Protein AF-A0A966T2W9-F1 (afdb_monomer_lite)

pLDDT: mean 91.11, std 9.58, range [59.75, 98.56]

Structure (mmCIF, N/CA/C/O backbone):
data_AF-A0A966T2W9-F1
#
_entry.id   AF-A0A966T2W9-F1
#
loop_
_atom_site.group_PDB
_atom_site.id
_a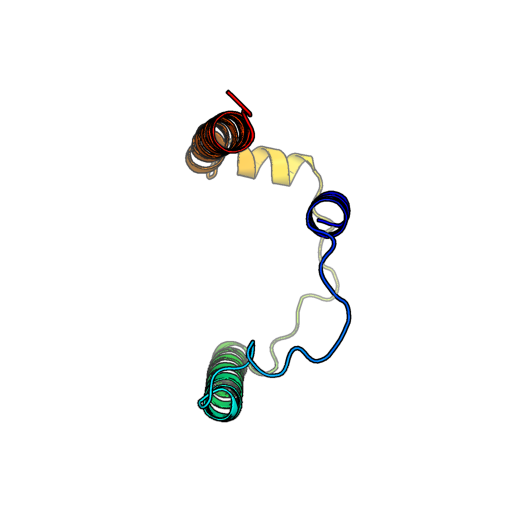tom_site.type_symbol
_atom_site.label_atom_id
_atom_site.label_alt_id
_atom_site.label_comp_id
_atom_site.label_asym_id
_atom_site.label_entity_id
_atom_site.label_seq_id
_atom_site.pdbx_PDB_ins_code
_atom_site.Cartn_x
_atom_site.Cartn_y
_atom_site.Cartn_z
_atom_site.occupancy
_atom_site.B_iso_or_equiv
_atom_site.auth_seq_id
_atom_site.auth_comp_id
_atom_site.auth_asym_id
_atom_site.auth_atom_id
_atom_site.pdbx_PDB_model_num
ATOM 1 N N . PHE A 1 1 ? -1.056 -8.283 15.890 1.00 79.88 1 PHE A N 1
ATOM 2 C CA . PHE A 1 1 ? -2.390 -8.824 15.550 1.00 79.88 1 PHE A CA 1
ATOM 3 C C . PHE A 1 1 ? -2.869 -9.857 16.574 1.00 79.88 1 PHE A C 1
ATOM 5 O O . PHE A 1 1 ? -3.856 -9.582 17.240 1.00 79.88 1 PHE A O 1
ATOM 12 N N . LEU A 1 2 ? -2.140 -10.964 16.795 1.00 88.69 2 LEU A N 1
ATOM 13 C CA . LEU A 1 2 ? -2.544 -12.038 17.727 1.00 88.69 2 LEU A CA 1
ATOM 14 C C . LEU A 1 2 ? -2.864 -11.566 19.158 1.00 88.69 2 LEU A C 1
ATOM 16 O O . LEU A 1 2 ? -3.902 -11.928 19.702 1.00 88.69 2 LEU A O 1
ATOM 20 N N . PHE A 1 3 ? -2.022 -10.710 19.749 1.00 89.00 3 PHE A N 1
ATOM 21 C CA . PHE A 1 3 ? -2.288 -10.145 21.079 1.00 89.00 3 PHE A CA 1
ATOM 22 C C . PHE A 1 3 ? -3.638 -9.413 21.149 1.00 89.00 3 PHE A C 1
ATOM 24 O O . PHE A 1 3 ? -4.386 -9.608 22.101 1.00 89.00 3 PHE A O 1
ATOM 31 N N . GLY A 1 4 ? -3.993 -8.636 20.119 1.00 86.38 4 GLY A N 1
ATOM 32 C CA . GLY A 1 4 ? -5.270 -7.916 20.058 1.00 86.38 4 GLY A CA 1
ATOM 33 C C . GLY A 1 4 ? -6.481 -8.851 19.968 1.00 86.38 4 GLY A C 1
ATOM 34 O O . GLY A 1 4 ? -7.466 -8.661 20.680 1.00 86.38 4 GLY A O 1
ATOM 35 N N . THR A 1 5 ? -6.397 -9.912 19.162 1.00 88.25 5 THR A N 1
ATOM 36 C CA . THR A 1 5 ? -7.468 -10.923 19.077 1.00 88.25 5 THR A CA 1
ATOM 37 C C . THR A 1 5 ? -7.593 -11.755 20.361 1.00 88.25 5 THR A C 1
ATOM 39 O O . THR A 1 5 ? -8.689 -12.183 20.714 1.00 88.25 5 THR A O 1
ATOM 42 N N . MET A 1 6 ? -6.490 -11.959 21.095 1.00 90.81 6 MET A N 1
ATOM 43 C CA . MET A 1 6 ? -6.493 -12.647 22.394 1.00 90.81 6 MET A CA 1
ATOM 44 C C . MET A 1 6 ? -7.091 -11.780 23.512 1.00 90.81 6 MET A C 1
ATOM 46 O O . MET A 1 6 ? -7.897 -12.280 24.293 1.00 90.81 6 MET A O 1
ATOM 50 N N . LEU A 1 7 ? -6.760 -10.484 23.555 1.00 88.94 7 LEU A N 1
ATOM 51 C CA . LEU A 1 7 ? -7.334 -9.510 24.497 1.00 88.94 7 LEU A CA 1
ATOM 52 C C . LEU A 1 7 ? -8.855 -9.368 24.338 1.00 88.94 7 LEU A C 1
ATOM 54 O O . LEU A 1 7 ? -9.570 -9.234 25.325 1.00 88.94 7 LEU A O 1
ATOM 58 N N . THR A 1 8 ? -9.350 -9.435 23.100 1.00 86.06 8 THR A N 1
ATOM 59 C CA . THR A 1 8 ? -10.785 -9.336 22.776 1.00 86.06 8 THR A CA 1
ATOM 60 C C . THR A 1 8 ? -11.532 -10.666 22.889 1.00 86.06 8 THR A C 1
ATOM 62 O O . THR A 1 8 ? -12.754 -10.681 22.760 1.00 86.06 8 THR A O 1
ATOM 65 N N . ARG A 1 9 ? -10.821 -11.781 23.139 1.00 78.69 9 ARG A N 1
ATOM 66 C CA . ARG A 1 9 ? -11.364 -13.151 23.149 1.00 78.69 9 ARG A CA 1
ATOM 67 C C . ARG A 1 9 ? -12.301 -13.385 21.953 1.00 78.69 9 ARG A C 1
ATOM 69 O O . ARG A 1 9 ? -13.440 -13.823 22.124 1.00 78.69 9 ARG A O 1
ATOM 76 N N . ALA A 1 10 ? -11.825 -13.059 20.749 1.00 76.62 10 ALA A N 1
ATOM 77 C CA . ALA A 1 10 ? -12.607 -13.218 19.526 1.00 76.62 10 ALA A CA 1
ATOM 78 C C . ALA A 1 10 ? -13.119 -14.666 19.420 1.00 76.62 10 ALA A C 1
ATOM 80 O O . ALA A 1 10 ? -12.329 -15.615 19.472 1.00 76.62 10 ALA A O 1
ATOM 81 N N . ARG A 1 11 ? -14.444 -14.850 19.347 1.00 69.94 11 ARG A N 1
ATOM 82 C CA . ARG A 1 11 ? -15.041 -16.186 19.273 1.00 69.94 11 ARG A CA 1
ATOM 83 C C . ARG A 1 11 ? -14.703 -16.802 17.919 1.00 69.94 11 ARG A C 1
ATOM 85 O O . ARG A 1 11 ? -14.891 -16.185 16.878 1.00 69.94 11 ARG A O 1
ATOM 92 N N . ILE A 1 12 ? -14.202 -18.033 17.938 1.00 69.19 12 ILE A N 1
ATOM 93 C CA . ILE A 1 12 ? -13.896 -18.791 16.725 1.00 69.19 12 ILE A CA 1
ATOM 94 C C . ILE A 1 12 ? -15.133 -19.632 16.395 1.00 69.19 12 ILE A C 1
ATOM 96 O O . ILE A 1 12 ? -15.413 -20.617 17.076 1.00 69.19 12 ILE A O 1
ATOM 100 N N . GLY A 1 13 ? -15.907 -19.215 15.391 1.00 66.81 13 GLY A N 1
ATOM 101 C CA . GLY A 1 13 ? -17.113 -19.918 14.944 1.00 66.81 13 GLY A CA 1
ATOM 102 C C . GLY A 1 13 ? -18.005 -19.067 14.035 1.00 66.81 13 GLY A C 1
ATOM 103 O O . GLY A 1 13 ? -17.782 -17.871 13.876 1.00 66.81 13 GLY A O 1
ATOM 104 N N . ALA A 1 14 ? -19.022 -19.686 13.430 1.00 59.75 14 ALA A N 1
ATOM 105 C CA . ALA A 1 14 ? -20.016 -18.982 12.622 1.00 59.75 14 ALA A CA 1
ATOM 106 C C . ALA A 1 14 ? -20.976 -18.194 13.529 1.00 59.75 14 ALA A C 1
ATOM 108 O O . ALA A 1 14 ? -21.994 -18.716 13.988 1.00 59.75 14 ALA A O 1
ATOM 109 N N . GLU A 1 15 ? -20.656 -16.935 13.809 1.00 64.25 15 GLU A N 1
ATOM 110 C CA . GLU A 1 15 ? -21.622 -16.010 14.398 1.00 64.25 15 GLU A CA 1
ATOM 111 C C . GLU A 1 15 ? -22.689 -15.686 13.350 1.00 64.25 15 GLU A C 1
ATOM 113 O O . GLU A 1 15 ? -22.404 -15.144 12.283 1.00 64.25 15 GLU A O 1
ATOM 118 N N . ARG A 1 16 ? -23.933 -16.088 13.646 1.00 62.50 16 ARG A N 1
ATOM 119 C CA . ARG A 1 16 ? -25.065 -16.096 12.700 1.00 62.50 16 ARG A CA 1
ATOM 120 C C . ARG A 1 16 ? -25.455 -14.713 12.168 1.00 62.50 16 ARG A C 1
ATOM 122 O O . ARG A 1 16 ? -26.254 -14.661 11.243 1.00 62.50 16 ARG A O 1
ATOM 129 N N . ASP A 1 17 ? -24.886 -13.642 12.715 1.00 66.88 17 ASP A N 1
ATOM 130 C CA . ASP A 1 17 ? -25.305 -12.260 12.460 1.00 66.88 17 ASP A CA 1
ATOM 131 C C . ASP A 1 17 ? -24.142 -11.307 12.120 1.00 66.88 17 ASP A C 1
ATOM 133 O O . ASP A 1 17 ? -24.300 -10.092 12.123 1.00 66.88 17 ASP A O 1
ATOM 137 N N . LEU A 1 18 ? -22.946 -11.838 11.823 1.00 71.56 18 LEU A N 1
ATOM 138 C CA . LEU A 1 18 ? -21.825 -11.011 11.347 1.00 71.56 18 LEU A CA 1
ATOM 139 C C . LEU A 1 18 ? -21.814 -10.817 9.829 1.00 71.56 18 LEU A C 1
ATOM 141 O O . LEU A 1 18 ? -21.089 -9.959 9.325 1.00 71.56 18 LEU A O 1
ATOM 145 N N . ASN A 1 19 ? -22.573 -11.625 9.084 1.00 73.81 19 ASN A N 1
ATOM 146 C CA . ASN A 1 19 ? -22.562 -11.552 7.631 1.00 73.81 19 ASN A CA 1
ATOM 147 C C . ASN A 1 19 ? -23.679 -10.646 7.115 1.00 73.81 19 ASN A C 1
ATOM 149 O O . ASN A 1 19 ? -24.843 -10.800 7.475 1.00 73.81 19 ASN A O 1
ATOM 153 N N . ASN A 1 20 ? -23.333 -9.733 6.213 1.00 82.19 20 ASN A N 1
ATOM 154 C CA . ASN A 1 20 ? -24.313 -8.875 5.561 1.00 82.19 20 ASN A CA 1
ATOM 155 C C . ASN A 1 20 ? -25.225 -9.717 4.643 1.00 82.19 20 ASN A C 1
ATOM 157 O O . ASN A 1 20 ? -24.742 -10.564 3.890 1.00 82.19 20 ASN A O 1
ATOM 161 N N . SER A 1 21 ? -26.533 -9.434 4.638 1.00 84.94 21 SER A N 1
ATOM 162 C CA . SER A 1 21 ? -27.517 -10.028 3.713 1.00 84.94 21 SER A CA 1
ATOM 163 C C . SER A 1 21 ? -27.074 -9.943 2.239 1.00 84.94 21 SER A C 1
ATOM 165 O O . SER A 1 21 ? -27.289 -10.869 1.450 1.00 84.94 21 SER A O 1
ATOM 167 N N . TYR A 1 22 ? -26.354 -8.872 1.886 1.00 88.38 22 TYR A N 1
ATOM 168 C CA . TYR A 1 22 ? -25.820 -8.626 0.545 1.00 88.38 22 TYR A CA 1
ATOM 169 C C . TYR A 1 22 ? -24.420 -9.201 0.285 1.00 88.38 22 TYR A C 1
ATOM 171 O O . TYR A 1 22 ? -23.849 -8.916 -0.764 1.00 88.38 22 TYR A O 1
ATOM 179 N N . TRP A 1 23 ? -23.845 -10.022 1.171 1.00 89.94 23 TRP A N 1
ATOM 180 C CA . TRP A 1 23 ? -22.485 -10.566 0.995 1.00 89.94 23 TRP A CA 1
ATOM 181 C C . TRP A 1 23 ? -22.275 -11.275 -0.351 1.00 89.94 23 TRP A C 1
ATOM 183 O O . TRP A 1 23 ? -21.200 -11.201 -0.943 1.00 89.94 23 TRP A O 1
ATOM 193 N N . ARG A 1 24 ? -23.334 -11.885 -0.895 1.00 91.62 24 ARG A N 1
ATOM 194 C CA . ARG A 1 24 ? -23.318 -12.512 -2.224 1.00 91.62 24 ARG A CA 1
ATOM 195 C C . ARG A 1 24 ? -22.981 -11.537 -3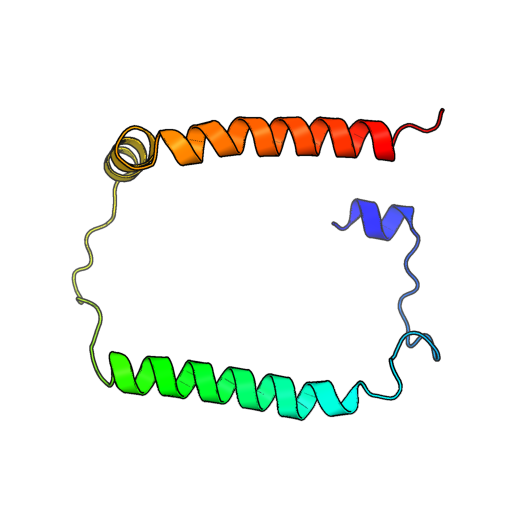.355 1.00 91.62 24 ARG A C 1
ATOM 197 O O . ARG A 1 24 ? -22.398 -11.977 -4.336 1.00 91.62 24 ARG A O 1
ATOM 204 N N . LEU A 1 25 ? -23.274 -10.241 -3.211 1.00 94.25 25 LEU A N 1
ATOM 205 C CA . LEU A 1 25 ? -22.851 -9.200 -4.159 1.00 94.25 25 LEU A CA 1
ATOM 206 C C . LEU A 1 25 ? -21.334 -8.956 -4.128 1.00 94.25 25 LEU A C 1
ATOM 208 O O . LEU A 1 25 ? -20.780 -8.471 -5.109 1.00 94.25 25 LEU A O 1
ATOM 212 N N . GLY A 1 26 ? -20.640 -9.341 -3.055 1.00 94.19 26 GLY A N 1
ATOM 213 C CA . GLY A 1 26 ? -19.179 -9.286 -2.997 1.00 94.19 26 GLY A CA 1
ATOM 214 C C . GLY A 1 26 ? -18.511 -10.194 -4.033 1.00 94.19 26 GLY A C 1
ATOM 215 O O . GLY A 1 26 ? -17.454 -9.845 -4.547 1.00 94.19 26 GLY A O 1
ATOM 216 N N . ILE A 1 27 ? -19.151 -11.311 -4.401 1.00 95.94 27 ILE A N 1
ATOM 217 C CA . ILE A 1 27 ? -18.635 -12.255 -5.404 1.00 95.94 27 ILE A CA 1
ATOM 218 C C . ILE A 1 27 ? -18.523 -11.602 -6.793 1.00 95.94 27 ILE A C 1
ATOM 220 O O . ILE A 1 27 ? -17.413 -11.568 -7.326 1.00 95.94 27 ILE A O 1
ATOM 224 N N . PRO A 1 28 ? -19.600 -11.054 -7.399 1.00 97.12 28 PRO A N 1
ATOM 225 C CA . PRO A 1 28 ? -19.491 -10.410 -8.702 1.00 97.12 28 PRO A CA 1
ATOM 226 C C . PRO A 1 28 ? -18.604 -9.162 -8.666 1.00 97.12 28 PRO A C 1
ATOM 228 O O . PRO A 1 28 ? -17.895 -8.920 -9.635 1.00 97.12 28 PRO A O 1
ATOM 231 N N . VAL A 1 29 ? -18.574 -8.403 -7.563 1.00 97.44 29 VAL A N 1
ATOM 232 C CA . VAL A 1 29 ? -17.679 -7.237 -7.433 1.00 97.44 29 VAL A CA 1
ATOM 233 C C . VAL A 1 29 ? -16.210 -7.663 -7.432 1.00 97.44 29 VAL A C 1
ATOM 235 O O . VAL A 1 29 ? -15.410 -7.083 -8.162 1.00 97.44 29 VAL A O 1
ATOM 238 N N . ALA A 1 30 ? -15.852 -8.694 -6.663 1.00 97.94 30 ALA A N 1
ATOM 239 C CA . ALA A 1 30 ? -14.493 -9.226 -6.640 1.00 97.94 30 ALA A CA 1
ATOM 240 C C . ALA A 1 30 ? -14.089 -9.799 -8.007 1.00 97.94 30 ALA A C 1
ATOM 242 O O . ALA A 1 30 ? -12.989 -9.525 -8.481 1.00 97.94 30 ALA A O 1
ATOM 243 N N . ALA A 1 31 ? -14.989 -10.540 -8.663 1.00 98.56 31 ALA A N 1
ATOM 244 C CA . ALA A 1 31 ? -14.751 -11.082 -9.999 1.00 98.56 31 ALA A CA 1
ATOM 245 C C . ALA A 1 31 ? -14.558 -9.973 -11.043 1.00 98.56 31 ALA A C 1
ATOM 247 O O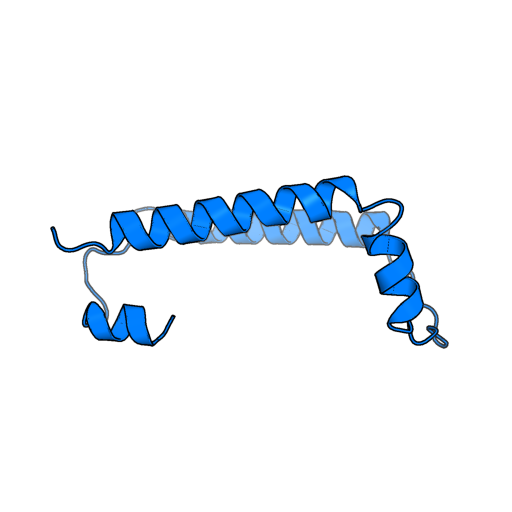 . ALA A 1 31 ? -13.648 -10.057 -11.865 1.00 98.56 31 ALA A O 1
ATOM 248 N N . LEU A 1 32 ? -15.372 -8.916 -10.987 1.00 98.56 32 LEU A N 1
ATOM 249 C CA . LEU A 1 32 ? -15.256 -7.764 -11.877 1.00 98.56 32 LEU A CA 1
ATOM 250 C C . LEU A 1 32 ? -13.942 -7.017 -11.638 1.00 98.56 32 LEU A C 1
ATOM 252 O O . LEU A 1 32 ? -13.241 -6.725 -12.603 1.00 98.56 32 LEU A O 1
ATOM 256 N N . LEU A 1 33 ? -13.578 -6.747 -10.380 1.00 98.50 33 LEU A N 1
ATOM 257 C CA . LEU A 1 33 ? -12.314 -6.084 -10.046 1.00 98.50 33 LEU A CA 1
ATOM 258 C C . LEU A 1 33 ? -11.113 -6.907 -10.522 1.00 98.50 33 LEU A C 1
ATOM 260 O O . LEU A 1 33 ? -10.203 -6.359 -11.139 1.00 98.50 33 LEU A O 1
ATOM 264 N N . PHE A 1 34 ? -11.136 -8.220 -10.283 1.00 98.50 34 PHE A N 1
ATOM 265 C CA . PHE A 1 34 ? -10.107 -9.131 -10.772 1.00 98.50 34 PHE A CA 1
ATOM 266 C C . PHE A 1 34 ? -10.014 -9.087 -12.299 1.00 98.50 34 PHE A C 1
ATOM 268 O O . PHE A 1 34 ? -8.933 -8.850 -12.828 1.00 98.50 34 PHE A O 1
ATOM 275 N N . ALA A 1 35 ? -11.140 -9.223 -13.007 1.00 98.56 35 ALA A N 1
ATOM 276 C CA . ALA A 1 35 ? -11.173 -9.157 -14.464 1.00 98.56 35 ALA A CA 1
ATOM 277 C C . ALA A 1 35 ? -10.643 -7.815 -14.990 1.00 98.56 35 ALA A C 1
ATOM 279 O O . ALA A 1 35 ? -9.832 -7.805 -15.911 1.00 98.56 35 ALA A O 1
ATOM 280 N N . ALA A 1 36 ? -11.039 -6.693 -14.385 1.00 98.44 36 ALA A N 1
ATOM 281 C CA . ALA A 1 36 ? -10.562 -5.367 -14.764 1.00 98.44 36 ALA A CA 1
ATOM 282 C C . ALA A 1 36 ? -9.042 -5.234 -14.581 1.00 98.44 36 ALA A C 1
ATOM 284 O O . ALA A 1 36 ? -8.358 -4.765 -15.490 1.00 98.44 36 ALA A O 1
ATOM 285 N N . MET A 1 37 ? -8.502 -5.693 -13.446 1.00 98.06 37 MET A N 1
ATOM 286 C CA . MET A 1 37 ? -7.056 -5.695 -13.209 1.00 98.06 37 MET A CA 1
ATOM 287 C C . MET A 1 37 ? -6.320 -6.625 -14.179 1.00 98.06 37 MET A C 1
ATOM 289 O O . MET A 1 37 ? -5.304 -6.225 -14.742 1.00 98.06 37 MET A O 1
ATOM 293 N N . SER A 1 38 ? -6.831 -7.836 -14.421 1.00 97.44 38 SER A N 1
ATOM 294 C CA . SER A 1 38 ? -6.238 -8.776 -15.378 1.00 97.44 38 SER A CA 1
ATOM 295 C C . SER A 1 38 ? -6.227 -8.212 -16.795 1.00 97.44 38 SER A C 1
ATOM 297 O O . SER A 1 38 ? -5.195 -8.279 -17.454 1.00 97.44 38 SER A O 1
ATOM 299 N N . ILE A 1 39 ? -7.333 -7.615 -17.249 1.00 98.06 39 ILE A N 1
ATOM 300 C CA . ILE A 1 39 ? -7.409 -6.960 -18.559 1.00 98.06 39 ILE A CA 1
ATOM 301 C C . ILE A 1 39 ? -6.388 -5.827 -18.632 1.00 98.06 39 ILE A C 1
ATOM 303 O O . ILE A 1 39 ? -5.627 -5.797 -19.588 1.00 98.06 39 ILE A O 1
ATOM 307 N N . ALA A 1 40 ? -6.319 -4.950 -17.624 1.00 97.00 40 ALA A N 1
ATOM 308 C CA . ALA A 1 40 ? -5.374 -3.833 -17.613 1.00 97.00 40 ALA A CA 1
ATOM 309 C C . ALA A 1 40 ? -3.908 -4.295 -17.684 1.00 97.00 40 ALA A C 1
ATOM 311 O O . ALA A 1 40 ? -3.105 -3.698 -18.402 1.00 97.00 40 ALA A O 1
ATOM 312 N N . VAL A 1 41 ? -3.554 -5.368 -16.970 1.00 96.31 41 VAL A N 1
ATOM 313 C CA . VAL A 1 41 ? -2.198 -5.937 -17.002 1.00 96.31 41 VAL A CA 1
ATOM 314 C C . VAL A 1 41 ? -1.909 -6.574 -18.362 1.00 96.31 41 VAL A C 1
ATOM 316 O O . VAL A 1 41 ? -0.905 -6.236 -18.987 1.00 96.31 41 VAL A O 1
ATOM 319 N N . LEU A 1 42 ? -2.799 -7.439 -18.858 1.00 96.38 42 LEU A N 1
ATOM 320 C CA . LEU A 1 42 ? -2.616 -8.135 -20.135 1.00 96.38 42 LEU A CA 1
ATOM 321 C C . LEU A 1 42 ? -2.616 -7.170 -21.327 1.00 96.38 42 LEU A C 1
ATOM 323 O O . LEU A 1 42 ? -1.846 -7.362 -22.260 1.00 96.38 42 LEU A O 1
ATOM 327 N N . SER A 1 43 ? -3.432 -6.113 -21.295 1.00 95.94 43 SER A N 1
ATOM 328 C CA . SER A 1 43 ? -3.474 -5.112 -22.364 1.00 95.94 43 SER A CA 1
ATOM 329 C C . SER A 1 43 ? -2.248 -4.203 -22.378 1.00 95.94 43 SER A C 1
ATOM 331 O O . SER A 1 43 ? -1.885 -3.706 -23.439 1.00 95.94 43 SER A O 1
ATOM 333 N N . SER A 1 44 ? -1.646 -3.941 -21.212 1.00 94.69 44 SER A N 1
ATOM 334 C CA . SER A 1 44 ? -0.508 -3.016 -21.096 1.00 94.69 44 SER A CA 1
ATOM 335 C C . SER A 1 44 ? 0.835 -3.707 -21.311 1.00 94.69 44 SER A C 1
ATOM 337 O O . SER A 1 44 ? 1.731 -3.112 -21.899 1.00 94.69 44 SER A O 1
ATOM 339 N N . TYR A 1 45 ? 0.977 -4.945 -20.829 1.00 93.19 45 TYR A N 1
ATOM 340 C CA . TYR A 1 45 ? 2.254 -5.663 -20.821 1.00 93.19 45 TYR A CA 1
ATOM 341 C C . TYR A 1 45 ? 2.246 -6.924 -21.693 1.00 93.19 45 TYR A C 1
ATOM 343 O O . TYR A 1 45 ? 3.302 -7.326 -22.165 1.00 93.19 45 TYR A O 1
ATOM 351 N N . GLY A 1 46 ? 1.087 -7.537 -21.955 1.00 90.62 46 GLY A N 1
ATOM 352 C CA . GLY A 1 46 ? 0.986 -8.732 -22.799 1.00 90.62 46 GLY A CA 1
ATOM 353 C C . GLY A 1 46 ? 1.954 -9.842 -22.378 1.00 90.62 46 GLY A C 1
ATOM 354 O O . GLY A 1 46 ? 1.924 -10.289 -21.233 1.00 90.62 46 GLY A O 1
ATOM 355 N N . ASP A 1 47 ? 2.816 -10.249 -23.313 1.00 91.50 47 ASP A N 1
ATOM 356 C CA . ASP A 1 47 ? 3.834 -11.293 -23.130 1.00 91.50 47 ASP A CA 1
ATOM 357 C C . ASP A 1 47 ? 5.233 -10.741 -22.778 1.00 91.50 47 ASP A C 1
ATOM 359 O O . ASP A 1 47 ? 6.226 -11.474 -22.862 1.00 91.50 47 ASP A O 1
ATOM 363 N N . GLU A 1 48 ? 5.335 -9.459 -22.405 1.00 93.50 48 GLU A N 1
ATOM 364 C CA . GLU A 1 48 ? 6.599 -8.828 -22.010 1.00 93.50 48 GLU A CA 1
ATOM 365 C C . GLU A 1 48 ? 7.247 -9.596 -20.849 1.00 93.50 48 GLU A C 1
ATOM 367 O O . GLU A 1 48 ? 6.612 -9.902 -19.833 1.00 93.50 48 GLU A O 1
ATOM 372 N N . ARG A 1 49 ? 8.535 -9.919 -20.994 1.00 90.25 49 ARG A N 1
ATOM 373 C CA . ARG A 1 49 ? 9.277 -10.700 -20.000 1.00 90.25 49 ARG A CA 1
ATOM 374 C C . ARG A 1 49 ? 10.222 -9.801 -19.228 1.00 90.25 49 ARG A C 1
ATOM 376 O O . ARG A 1 49 ? 10.920 -8.973 -19.797 1.00 90.25 49 ARG A O 1
ATOM 383 N N . LEU A 1 50 ? 10.302 -10.030 -17.920 1.00 89.31 50 LEU A N 1
ATOM 384 C CA . LEU A 1 50 ? 11.333 -9.399 -17.104 1.00 89.31 50 LEU A CA 1
ATOM 385 C C . LEU A 1 50 ? 12.733 -9.832 -17.586 1.00 89.31 50 LEU A C 1
ATOM 387 O O . LEU A 1 50 ? 12.896 -10.984 -18.005 1.00 89.31 50 LEU A O 1
ATOM 391 N N . PRO A 1 51 ? 13.747 -8.952 -17.489 1.00 88.81 51 PRO A N 1
ATOM 392 C CA . PRO A 1 51 ? 15.126 -9.298 -17.818 1.00 88.81 51 PRO A CA 1
ATOM 393 C C . PRO A 1 51 ? 15.600 -10.527 -17.034 1.00 88.81 51 PRO A C 1
ATOM 395 O O . PRO A 1 51 ? 15.402 -10.617 -15.820 1.00 88.81 51 PRO A O 1
ATOM 398 N N . SER A 1 52 ? 16.246 -11.473 -17.719 1.00 85.81 52 SER A N 1
ATOM 399 C CA . SER A 1 52 ? 16.776 -12.703 -17.108 1.00 85.81 52 SER A CA 1
ATOM 400 C C . SER A 1 52 ? 17.994 -12.469 -16.208 1.00 85.81 52 SER A C 1
ATOM 402 O O . SER A 1 52 ? 18.388 -13.355 -15.454 1.00 85.81 52 SER A O 1
ATOM 404 N N . ASP A 1 53 ? 18.593 -11.287 -16.288 1.00 88.88 53 ASP A N 1
ATOM 405 C CA . ASP A 1 53 ? 19.828 -10.867 -15.630 1.00 88.88 53 ASP A CA 1
ATOM 406 C C . ASP A 1 53 ? 19.598 -9.678 -14.682 1.00 88.88 53 ASP A C 1
ATOM 408 O O . ASP A 1 53 ? 20.433 -8.783 -14.559 1.00 88.88 53 ASP A O 1
ATOM 412 N N . ALA A 1 54 ? 18.453 -9.659 -13.992 1.00 85.12 54 ALA A N 1
ATOM 413 C CA . ALA A 1 54 ? 18.115 -8.592 -13.058 1.00 85.12 54 ALA A CA 1
ATOM 414 C C . ALA A 1 54 ? 19.243 -8.352 -12.035 1.00 85.12 54 ALA A C 1
ATOM 416 O O . ALA A 1 54 ? 19.599 -9.223 -11.236 1.00 85.12 54 ALA A O 1
ATOM 417 N N . ARG A 1 55 ? 19.799 -7.135 -12.050 1.00 89.94 55 ARG A N 1
ATOM 418 C CA . ARG A 1 55 ? 20.829 -6.704 -11.101 1.00 89.94 55 ARG A CA 1
ATOM 419 C C . ARG A 1 55 ? 20.272 -6.744 -9.678 1.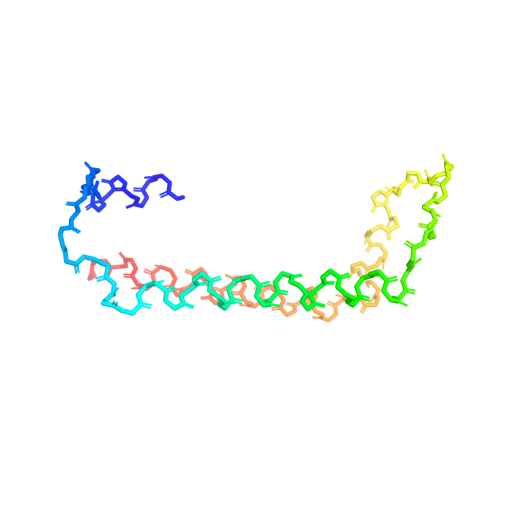00 89.94 55 ARG A C 1
ATOM 421 O O . ARG A 1 55 ? 19.223 -6.168 -9.398 1.00 89.94 55 ARG A O 1
ATOM 428 N N . VAL A 1 56 ? 21.022 -7.352 -8.759 1.00 89.88 56 VAL A N 1
ATOM 429 C CA . VAL A 1 56 ? 20.737 -7.259 -7.321 1.00 89.88 56 VAL A CA 1
ATOM 430 C C . VAL A 1 56 ? 20.866 -5.800 -6.897 1.00 89.88 56 VAL A C 1
ATOM 432 O O . VAL A 1 56 ? 21.928 -5.200 -7.057 1.00 89.88 56 VAL A O 1
ATOM 435 N N . VAL A 1 57 ? 19.785 -5.231 -6.370 1.00 92.38 57 VAL A N 1
ATOM 436 C CA . VAL A 1 57 ? 19.765 -3.842 -5.906 1.00 92.38 57 VAL A CA 1
ATOM 437 C C . VAL A 1 57 ? 20.459 -3.769 -4.540 1.00 92.38 57 VAL A C 1
ATOM 439 O O . VAL A 1 57 ? 19.951 -4.352 -3.577 1.00 92.38 57 VAL A O 1
ATOM 442 N N . PRO A 1 58 ? 21.620 -3.099 -4.420 1.00 95.12 58 PRO A N 1
ATOM 443 C CA . PRO A 1 58 ? 22.291 -2.933 -3.141 1.00 95.12 58 PRO A CA 1
ATOM 444 C C . PRO A 1 58 ? 21.530 -1.946 -2.249 1.00 95.12 58 PRO A C 1
ATOM 446 O O . PRO A 1 58 ? 20.817 -1.060 -2.716 1.00 95.12 58 PRO A O 1
ATOM 449 N N . ILE A 1 59 ? 21.740 -2.063 -0.938 1.00 96.19 59 ILE A N 1
ATOM 450 C CA . ILE A 1 59 ? 21.102 -1.197 0.066 1.00 96.19 59 ILE A CA 1
ATOM 451 C C . ILE A 1 59 ? 21.469 0.281 -0.147 1.00 96.19 59 ILE A C 1
ATOM 453 O O . ILE A 1 59 ? 20.638 1.149 0.099 1.00 96.19 59 ILE A O 1
ATOM 457 N N . ALA A 1 60 ? 22.682 0.564 -0.639 1.00 96.88 60 ALA A N 1
ATOM 458 C CA . ALA A 1 60 ? 23.128 1.921 -0.954 1.00 96.88 60 ALA A CA 1
ATOM 459 C C . ALA A 1 60 ? 22.204 2.607 -1.975 1.00 96.88 60 ALA A C 1
ATOM 461 O O . ALA A 1 60 ? 21.702 3.689 -1.698 1.00 96.88 60 ALA A O 1
ATOM 462 N N . ASP A 1 61 ? 21.868 1.925 -3.076 1.00 96.56 61 ASP A N 1
ATOM 463 C CA . ASP A 1 61 ? 20.984 2.470 -4.116 1.00 96.56 61 ASP A CA 1
ATOM 464 C C . ASP A 1 61 ? 19.577 2.777 -3.564 1.00 96.56 61 ASP A C 1
ATOM 466 O O . ASP A 1 61 ? 18.938 3.749 -3.968 1.00 96.56 61 ASP A O 1
ATOM 470 N N . ILE A 1 62 ? 19.084 1.967 -2.618 1.00 95.81 62 ILE A N 1
ATOM 471 C CA . ILE A 1 62 ? 17.805 2.217 -1.932 1.00 95.81 62 ILE A CA 1
ATOM 472 C C . ILE A 1 62 ? 17.921 3.426 -0.990 1.00 95.81 62 ILE A C 1
ATOM 474 O O . ILE A 1 62 ? 17.024 4.268 -0.959 1.00 95.81 62 ILE A O 1
ATOM 478 N N . SER A 1 63 ? 19.020 3.534 -0.240 1.00 96.56 63 SER A N 1
ATOM 479 C CA . SER A 1 63 ? 19.297 4.672 0.644 1.00 96.56 63 SER A CA 1
ATOM 480 C C . SER A 1 63 ? 19.327 5.986 -0.137 1.00 96.56 63 SER A C 1
ATOM 482 O O . SER A 1 63 ? 18.692 6.957 0.274 1.00 96.56 63 SER A O 1
ATOM 484 N N . ASP A 1 64 ? 19.985 6.001 -1.294 1.00 97.50 64 ASP A N 1
ATOM 485 C CA . ASP A 1 64 ? 20.070 7.180 -2.159 1.00 97.50 64 ASP A CA 1
ATOM 486 C C . ASP A 1 64 ? 18.690 7.600 -2.683 1.00 97.50 64 ASP A C 1
ATOM 488 O O . ASP A 1 64 ? 18.375 8.789 -2.743 1.00 97.50 64 ASP A O 1
ATOM 492 N N . GLN A 1 65 ? 17.813 6.639 -2.994 1.00 97.31 65 GLN A N 1
ATOM 493 C CA . GLN A 1 65 ? 16.425 6.930 -3.361 1.00 97.31 65 GLN A CA 1
ATOM 494 C C . GLN A 1 65 ? 15.620 7.506 -2.188 1.00 97.31 65 GLN A C 1
ATOM 496 O O . GLN A 1 65 ? 14.892 8.486 -2.372 1.00 97.31 65 GLN A O 1
ATOM 501 N N . ILE A 1 66 ? 15.752 6.927 -0.990 1.00 97.25 66 ILE A N 1
ATOM 502 C CA . ILE A 1 66 ? 15.033 7.374 0.213 1.00 97.25 66 ILE A CA 1
ATOM 503 C C . ILE A 1 66 ? 15.451 8.793 0.608 1.00 97.25 66 ILE A C 1
ATOM 505 O O . ILE A 1 66 ? 14.585 9.612 0.903 1.00 97.25 66 ILE A O 1
ATOM 509 N N . PHE A 1 67 ? 16.750 9.099 0.595 1.00 96.38 67 PHE A N 1
ATOM 510 C CA . PHE A 1 67 ? 17.268 10.407 1.013 1.00 96.38 67 PHE A CA 1
ATOM 511 C C . PHE A 1 67 ? 17.411 11.425 -0.129 1.00 96.38 67 PHE A C 1
ATOM 513 O O . PHE A 1 67 ? 17.728 12.585 0.131 1.00 96.38 67 PHE A O 1
ATOM 520 N N . GLY A 1 68 ? 17.143 11.022 -1.372 1.00 96.38 68 GLY A N 1
ATOM 521 C CA . GLY A 1 68 ? 17.065 11.899 -2.538 1.00 96.38 68 GLY A CA 1
ATOM 522 C C . GLY A 1 68 ? 15.612 12.194 -2.931 1.00 96.38 68 GLY A C 1
ATOM 523 O O . GLY A 1 68 ? 14.941 12.978 -2.257 1.00 96.38 68 GLY A O 1
ATOM 524 N N . PRO A 1 69 ? 15.093 11.592 -4.020 1.00 97.56 69 PRO A N 1
ATOM 525 C CA . PRO A 1 69 ? 13.763 11.898 -4.555 1.00 97.56 69 PRO A CA 1
ATOM 526 C C . PRO A 1 69 ? 12.619 11.620 -3.569 1.00 97.56 69 PRO A C 1
ATOM 528 O O . PRO A 1 69 ? 11.605 12.318 -3.603 1.00 97.56 69 PRO A O 1
ATOM 531 N N . TYR A 1 7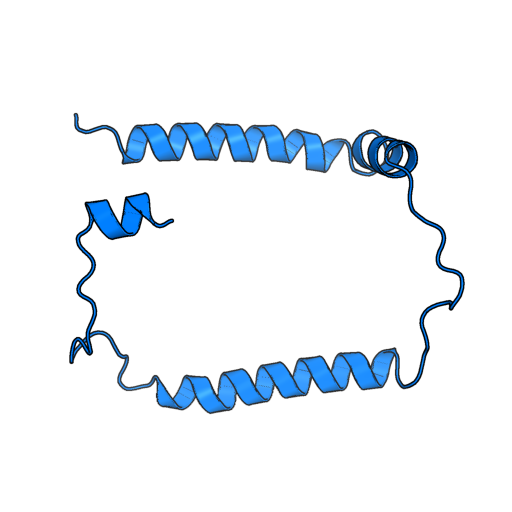0 ? 12.774 10.644 -2.669 1.00 97.81 70 TYR A N 1
ATOM 532 C CA . TYR A 1 70 ? 11.751 10.286 -1.683 1.00 97.81 70 TYR A CA 1
ATOM 533 C C . TYR A 1 70 ? 11.991 10.891 -0.293 1.00 97.81 70 TYR A C 1
ATOM 535 O O . TYR A 1 70 ? 11.319 10.499 0.664 1.00 97.81 70 TYR A O 1
ATOM 543 N N . LEU A 1 71 ? 12.870 11.893 -0.172 1.00 97.75 71 LEU A N 1
ATOM 544 C CA . LEU A 1 71 ? 13.190 12.507 1.119 1.00 97.75 71 LEU A CA 1
ATOM 545 C C . LEU A 1 71 ? 11.947 13.088 1.802 1.00 97.75 71 LEU A C 1
ATOM 547 O O . LEU A 1 71 ? 11.698 12.842 2.982 1.00 97.75 71 LEU A O 1
ATOM 551 N N . LEU A 1 72 ? 11.144 13.843 1.050 1.00 98.06 72 LEU A N 1
ATOM 552 C CA . LEU A 1 72 ? 9.948 14.492 1.579 1.00 98.06 72 LEU A CA 1
ATOM 553 C C . LEU A 1 72 ? 8.872 13.484 2.035 1.00 98.06 72 LEU A C 1
ATOM 555 O O . LEU A 1 72 ? 8.409 13.613 3.171 1.00 98.06 72 LEU A O 1
ATOM 559 N N . PRO A 1 73 ? 8.472 12.468 1.237 1.00 97.62 73 PRO A N 1
ATOM 560 C CA . PRO A 1 73 ? 7.524 11.461 1.712 1.00 97.62 73 PRO A CA 1
ATOM 561 C C . PRO A 1 73 ? 8.081 10.606 2.861 1.00 97.62 73 PRO A C 1
ATOM 563 O O . PRO A 1 73 ? 7.325 10.271 3.773 1.00 97.62 73 PRO A O 1
ATOM 566 N N . PHE A 1 74 ? 9.384 10.303 2.883 1.00 97.62 74 PHE A N 1
ATOM 567 C CA . PHE A 1 74 ? 10.014 9.618 4.019 1.00 97.62 74 PHE A CA 1
ATOM 568 C C . PHE A 1 74 ? 9.921 10.448 5.310 1.00 97.62 74 PHE A C 1
ATOM 570 O O . PHE A 1 74 ? 9.578 9.932 6.377 1.00 97.62 74 PHE A O 1
ATOM 577 N N . TRP A 1 75 ? 10.151 11.757 5.217 1.00 97.50 75 TRP A N 1
ATOM 578 C CA . TRP A 1 75 ? 9.994 12.662 6.352 1.00 97.50 75 TRP A CA 1
ATOM 579 C C . TRP A 1 75 ? 8.534 12.753 6.817 1.00 97.50 75 TRP A C 1
ATOM 581 O O . TRP A 1 75 ? 8.259 12.637 8.013 1.00 97.50 75 TRP A O 1
ATOM 591 N N . ALA A 1 76 ? 7.581 12.859 5.886 1.00 98.31 76 ALA A N 1
ATOM 592 C CA . ALA A 1 76 ? 6.151 12.852 6.198 1.00 98.31 76 ALA A CA 1
ATOM 593 C C . ALA A 1 76 ? 5.723 11.566 6.931 1.00 98.31 76 ALA A C 1
ATOM 595 O O . ALA A 1 76 ? 4.947 11.627 7.889 1.00 98.31 76 ALA A O 1
ATOM 596 N N . LEU A 1 77 ? 6.281 10.412 6.548 1.00 98.19 77 LEU A N 1
ATOM 597 C CA . LEU A 1 77 ? 6.033 9.139 7.223 1.00 98.19 77 LEU A CA 1
ATOM 598 C C . LEU A 1 77 ? 6.417 9.184 8.711 1.00 98.19 77 LEU A C 1
ATOM 600 O O . LEU A 1 77 ? 5.709 8.603 9.530 1.00 98.19 77 LEU A O 1
ATOM 604 N N . SER A 1 78 ? 7.469 9.918 9.092 1.00 97.56 78 SER A N 1
ATOM 605 C CA . SER A 1 78 ? 7.858 10.068 10.505 1.00 97.56 78 SER A CA 1
ATOM 606 C C . SER A 1 78 ? 6.759 10.737 11.338 1.00 97.56 78 SER A C 1
ATOM 608 O O . SER A 1 78 ? 6.474 10.295 12.452 1.00 97.56 78 SER A O 1
ATOM 610 N N . PHE A 1 79 ? 6.077 11.747 10.787 1.00 98.31 79 PHE A N 1
ATOM 611 C CA . PHE A 1 79 ? 4.923 12.362 11.451 1.00 98.31 79 PHE A CA 1
ATOM 612 C C . PHE A 1 79 ? 3.715 11.436 11.489 1.00 98.31 79 PHE A C 1
ATOM 614 O O . PHE A 1 79 ? 3.035 11.386 12.511 1.00 98.31 79 PHE A O 1
ATOM 621 N N . VAL A 1 80 ? 3.453 10.685 10.414 1.00 98.38 80 VAL A N 1
ATOM 622 C CA . VAL A 1 80 ? 2.363 9.696 10.388 1.00 98.38 80 VAL A CA 1
ATOM 623 C C . VAL A 1 80 ? 2.580 8.637 11.466 1.00 98.38 80 VAL A C 1
ATOM 625 O O . VAL A 1 80 ? 1.652 8.319 12.205 1.00 98.38 80 VAL A O 1
ATOM 628 N N . LEU A 1 81 ? 3.806 8.130 11.609 1.00 98.25 81 LEU A N 1
ATOM 629 C CA . LEU A 1 81 ? 4.157 7.156 12.641 1.00 98.25 81 LEU A CA 1
ATOM 630 C C . LEU A 1 81 ? 4.056 7.753 14.047 1.00 98.25 81 LEU A C 1
ATOM 632 O O . LEU A 1 81 ? 3.501 7.112 14.938 1.00 98.25 81 LEU A O 1
ATOM 636 N N . LEU A 1 82 ? 4.522 8.988 14.246 1.00 98.44 82 LEU A N 1
ATOM 637 C CA . LEU A 1 82 ? 4.371 9.692 15.520 1.00 98.44 82 LEU A CA 1
ATOM 638 C C . LEU A 1 82 ? 2.890 9.862 15.890 1.00 98.44 82 LEU A C 1
ATOM 640 O O . LEU A 1 82 ? 2.486 9.519 17.000 1.00 98.44 82 LEU A O 1
ATOM 644 N N . ALA A 1 83 ? 2.072 10.338 14.951 1.00 98.31 83 ALA A N 1
ATOM 645 C CA . ALA A 1 83 ? 0.636 10.504 15.138 1.00 98.31 83 ALA A CA 1
ATOM 646 C C . ALA A 1 83 ? -0.059 9.162 15.412 1.00 98.31 83 ALA A C 1
ATOM 648 O O . ALA A 1 83 ? -0.909 9.087 16.297 1.00 98.31 83 ALA A O 1
ATOM 649 N N . ALA A 1 84 ? 0.335 8.094 14.712 1.00 98.31 84 ALA A N 1
ATOM 650 C CA . ALA A 1 84 ? -0.184 6.750 14.936 1.00 98.31 84 ALA A CA 1
ATOM 651 C C . ALA A 1 84 ? 0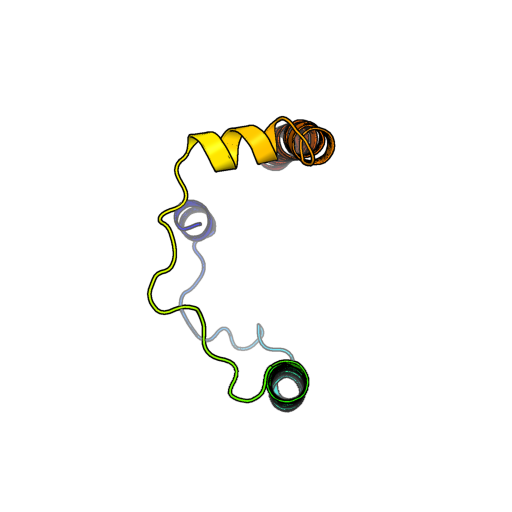.152 6.231 16.342 1.00 98.31 84 ALA A C 1
ATOM 653 O O . ALA A 1 84 ? -0.719 5.665 17.001 1.00 98.31 84 ALA A O 1
ATOM 654 N N . ILE A 1 85 ? 1.377 6.458 16.832 1.00 98.31 85 ILE A N 1
ATOM 655 C CA . ILE A 1 85 ? 1.787 6.071 18.191 1.00 98.31 85 ILE A CA 1
ATOM 656 C C . ILE A 1 85 ? 0.989 6.853 19.236 1.00 98.31 85 ILE A C 1
ATOM 658 O O . ILE A 1 85 ? 0.427 6.247 20.148 1.00 98.31 85 ILE A O 1
ATOM 662 N N . ILE A 1 86 ? 0.891 8.178 19.098 1.00 98.12 86 ILE A N 1
ATOM 663 C CA . ILE A 1 86 ? 0.103 9.011 20.019 1.00 98.12 86 ILE A CA 1
ATOM 664 C C . ILE A 1 86 ? -1.364 8.563 20.011 1.00 98.12 86 ILE A C 1
ATOM 666 O O . ILE A 1 86 ? -1.943 8.349 21.076 1.00 98.12 86 ILE A O 1
ATOM 670 N N . GLY A 1 87 ? -1.948 8.361 18.827 1.00 97.44 87 GLY A N 1
ATOM 671 C CA . GLY A 1 87 ? -3.324 7.893 18.670 1.00 97.44 87 GLY A CA 1
ATOM 672 C C . GLY A 1 87 ? -3.560 6.533 19.325 1.00 97.44 87 GLY A C 1
ATOM 673 O O . GLY A 1 87 ? -4.542 6.365 20.046 1.00 97.44 87 GLY A O 1
ATOM 674 N N . ALA A 1 88 ? -2.635 5.587 19.152 1.00 96.69 88 ALA A N 1
ATOM 675 C CA . ALA A 1 88 ? -2.705 4.281 19.799 1.00 96.69 88 ALA A CA 1
ATOM 676 C C . ALA A 1 88 ? -2.624 4.385 21.331 1.00 96.69 88 ALA A C 1
ATOM 678 O O . ALA A 1 88 ? -3.404 3.728 22.018 1.00 96.69 88 ALA A O 1
ATOM 679 N N . ILE A 1 89 ? -1.729 5.223 21.871 1.00 96.56 89 ILE A N 1
ATOM 680 C CA . ILE A 1 89 ? -1.585 5.429 23.322 1.00 96.56 89 ILE A CA 1
ATOM 681 C C . ILE A 1 89 ? -2.854 6.046 23.907 1.00 96.56 89 ILE A C 1
ATOM 683 O O . ILE A 1 89 ? -3.372 5.535 24.895 1.00 96.56 89 ILE A O 1
ATOM 687 N N . VAL A 1 90 ? -3.369 7.123 23.307 1.00 96.88 90 VAL A N 1
ATOM 688 C CA . VAL A 1 90 ? -4.572 7.810 23.800 1.00 96.88 90 VAL A CA 1
ATOM 689 C C . VAL A 1 90 ? -5.789 6.889 23.746 1.00 96.88 90 VAL A C 1
ATOM 691 O O . VAL A 1 90 ? -6.552 6.853 24.706 1.00 96.88 90 VAL A O 1
ATOM 694 N N . LEU A 1 91 ? -5.948 6.109 22.671 1.00 95.19 91 LEU A N 1
ATOM 695 C CA . LEU A 1 91 ? -7.061 5.166 22.528 1.00 95.19 91 LEU A CA 1
ATOM 696 C C . LEU A 1 91 ? -6.970 3.986 23.508 1.00 95.19 91 LEU A C 1
ATOM 698 O O . LEU A 1 91 ? -7.993 3.499 23.980 1.00 95.19 91 LEU A O 1
ATOM 702 N N . ALA A 1 92 ? -5.758 3.510 23.800 1.00 93.31 92 ALA A N 1
ATOM 703 C CA . ALA A 1 92 ? -5.535 2.402 24.727 1.00 93.31 92 ALA A CA 1
ATOM 704 C C . ALA A 1 92 ? -5.483 2.841 26.200 1.00 93.31 92 ALA A C 1
ATOM 706 O O . ALA A 1 92 ? -5.500 1.983 27.088 1.00 93.31 92 ALA A O 1
ATOM 707 N N . ARG A 1 93 ? -5.391 4.149 26.476 1.00 94.19 93 ARG A N 1
ATOM 708 C CA . ARG A 1 93 ? -5.315 4.676 27.838 1.00 94.19 93 ARG A CA 1
ATOM 709 C C . ARG A 1 93 ? -6.617 4.367 28.571 1.00 94.19 93 ARG A C 1
ATOM 711 O O . ARG A 1 93 ? -7.682 4.869 28.223 1.00 94.19 93 ARG A O 1
ATOM 718 N N . LYS A 1 94 ? -6.519 3.531 29.599 1.00 81.81 94 LYS A N 1
ATOM 719 C CA . LYS A 1 94 ? -7.612 3.270 30.529 1.00 81.81 94 LYS A CA 1
ATOM 720 C C . LYS A 1 94 ? -7.524 4.312 31.636 1.00 81.81 94 LYS A C 1
ATOM 722 O O . LYS A 1 94 ? -6.785 4.066 32.577 1.00 81.81 94 LYS A O 1
ATOM 727 N N . GLU A 1 95 ? -8.233 5.426 31.442 1.00 70.62 95 GLU A N 1
ATOM 728 C CA . GLU A 1 95 ? -8.226 6.634 32.296 1.00 70.62 95 GLU A CA 1
ATOM 729 C C . GLU A 1 95 ? -6.814 7.069 32.726 1.00 70.62 95 GLU A C 1
ATOM 731 O O . GLU A 1 95 ? -6.280 6.556 33.733 1.00 70.62 95 GLU A O 1
#

Foldseek 3Di:
DVVVCVVVVPDPDPPVPPDDPCVVVVVVVVVVVVVVVVCVCCVPQNPPDDDPCDDDDDPVNVVCCCVPPVVVVNVVVVVVVVVVVVVVCVVPDPD

Sequence (95 aa):
FLFGTMLTRARIGAERDLNNSYWRLGIPVAALLFAAMSIAVLSSYGDERLPSDARVVPIADISDQIFGPYLLPFWALSFVLLAAIIGAIVLARKE

Secondary structure (DSSP, 8-state):
-HHHHHHTT---S--TTSS-TTGGGHHHHHHHHHHHHHHHHHHHHTT----TTPPP--HHHHHHHHHTTTHHHHHHHHHHHHHHHHHHHHHH---

Radius of gyration: 22.52 Å; chains: 1; bounding box: 51×34×55 Å